Protein AF-A0A943N9M3-F1 (afdb_monomer_lite)

Radius of gyration: 23.85 Å; chains: 1; bounding box: 63×31×66 Å

Foldseek 3Di:
DQDWDWDADPVGDIDTDPDRGDDPPPDDAQDKDKDKDKDKDWDQDPVRDIDMDMDMDMDIDGDHFAFQWKKKFFAAPVRDTPDIDIGGAPRQDQEEEGDQRGAKIWMWTQGPVGIDIDIAGPVHFWDWGWHDDPPPPDIDIGTYGYDYHDPPPPDD

Secondary structure (DSSP, 8-state):
-B---EEE-TT--EEE-TT-B---TTPPTT-EEEEEEEEEEEEE-TTS-EEEEEEEEEEEEE--PPP-EEEEEEE-TTS-EEEEEEE-TT-S-SEEE--TT--EEEEEEEETTEEEEEEEBTTB-EEEEEEE-SSTT-EEEEEEEEEPPP---S--

pLDDT: mean 83.09, std 15.91, range [36.0, 98.5]

Sequence (156 aa):
IYTNPVYQTADGEVYLTSGHGISTSGVGAGALVSQKLTDSTTFTDSEGNAATSSASVNVHYVVAELPLGYTLIEMDANSREITRHEYAPGELPPEYAANDSTAYIIVEAHTASGSTYALYSAENTDIVTYAELKEKGVLTEKHTYVTFASNEADNA

Structure (mmCIF, N/CA/C/O backbone):
data_AF-A0A943N9M3-F1
#
_entry.id   AF-A0A943N9M3-F1
#
loop_
_atom_site.group_PDB
_atom_site.id
_atom_site.type_symbol
_atom_site.label_atom_id
_atom_site.label_alt_id
_atom_site.label_comp_id
_atom_site.label_asym_id
_atom_site.label_entity_id
_atom_site.label_seq_id
_atom_site.pdbx_PDB_ins_code
_atom_site.Cartn_x
_atom_site.Cartn_y
_atom_site.Cartn_z
_atom_site.occupancy
_atom_site.B_iso_or_equiv
_atom_site.auth_seq_id
_atom_site.auth_comp_id
_atom_site.auth_asym_id
_atom_site.auth_atom_id
_atom_site.pdbx_PDB_model_num
ATOM 1 N N . ILE A 1 1 ? 2.950 3.602 -20.876 1.00 60.31 1 ILE A N 1
ATOM 2 C CA . ILE A 1 1 ? 4.190 4.063 -20.206 1.00 60.31 1 ILE A CA 1
ATOM 3 C C . ILE A 1 1 ? 5.360 3.801 -21.151 1.00 60.31 1 ILE A C 1
ATOM 5 O O . ILE A 1 1 ? 5.479 2.688 -21.639 1.00 60.31 1 ILE A O 1
ATOM 9 N N . TYR A 1 2 ? 6.197 4.790 -21.467 1.00 56.38 2 TYR A N 1
ATOM 10 C CA . TYR A 1 2 ? 7.388 4.556 -22.296 1.00 56.38 2 TYR A CA 1
ATOM 11 C C . TYR A 1 2 ? 8.630 4.458 -21.411 1.00 56.38 2 TYR A C 1
ATOM 13 O O . TYR A 1 2 ? 8.999 5.431 -20.763 1.00 56.38 2 TYR A O 1
ATOM 21 N N . THR A 1 3 ? 9.269 3.293 -21.400 1.00 59.25 3 THR A N 1
ATOM 22 C CA . THR A 1 3 ? 10.534 3.017 -20.713 1.00 59.25 3 THR A CA 1
ATOM 23 C C . THR A 1 3 ? 11.668 3.023 -21.726 1.00 59.25 3 THR A C 1
ATOM 25 O O . THR A 1 3 ? 12.174 1.984 -22.140 1.00 59.25 3 THR A O 1
ATOM 28 N N . ASN A 1 4 ? 12.051 4.214 -22.182 1.00 61.50 4 ASN A N 1
ATOM 29 C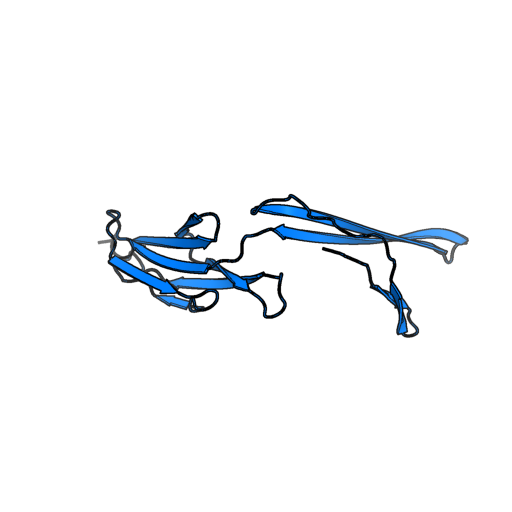 CA . ASN A 1 4 ? 13.196 4.339 -23.078 1.00 61.50 4 ASN A CA 1
ATOM 30 C C . ASN A 1 4 ? 14.482 4.295 -22.241 1.00 61.50 4 ASN A C 1
ATOM 32 O O . ASN A 1 4 ? 14.676 5.198 -21.422 1.00 61.50 4 ASN A O 1
ATOM 36 N N . PRO A 1 5 ? 15.354 3.286 -22.410 1.00 61.91 5 PRO A N 1
ATOM 37 C CA . PRO A 1 5 ? 16.639 3.286 -21.735 1.00 61.91 5 PRO A CA 1
ATOM 38 C C . PRO A 1 5 ? 17.480 4.472 -22.226 1.00 61.91 5 PRO A C 1
ATOM 40 O O . PRO A 1 5 ? 17.548 4.771 -23.423 1.00 61.91 5 PRO A O 1
ATOM 43 N N . VAL A 1 6 ? 18.082 5.165 -21.264 1.00 67.12 6 VAL A N 1
ATOM 44 C CA . VAL A 1 6 ? 19.001 6.281 -21.480 1.00 67.12 6 VAL A CA 1
ATOM 45 C C . VAL A 1 6 ? 20.393 5.753 -21.178 1.00 67.12 6 VAL A C 1
ATOM 47 O O . VAL A 1 6 ? 20.647 5.292 -20.066 1.00 67.12 6 VAL A O 1
ATOM 50 N N . TYR A 1 7 ? 21.286 5.821 -22.157 1.00 69.81 7 TYR A N 1
ATOM 51 C CA . TYR A 1 7 ? 22.676 5.413 -21.992 1.00 69.81 7 TYR A CA 1
ATOM 52 C C . TYR A 1 7 ? 23.564 6.646 -21.980 1.00 69.81 7 TYR A C 1
ATOM 54 O O . TYR A 1 7 ? 23.364 7.552 -22.788 1.00 69.81 7 TYR A O 1
ATOM 62 N N . GLN A 1 8 ? 24.548 6.662 -21.084 1.00 73.00 8 GLN A N 1
ATOM 63 C CA . GLN A 1 8 ? 25.576 7.692 -21.038 1.00 73.00 8 GLN A CA 1
ATOM 64 C C . GLN A 1 8 ? 26.937 7.057 -21.320 1.00 73.00 8 GLN A C 1
ATOM 66 O O . GLN A 1 8 ? 27.295 6.053 -20.702 1.00 73.00 8 GLN A O 1
ATOM 71 N N . THR A 1 9 ? 27.688 7.614 -22.267 1.00 71.25 9 THR A N 1
ATOM 72 C CA . THR A 1 9 ? 29.068 7.185 -22.526 1.00 71.25 9 THR A CA 1
ATOM 73 C C . THR A 1 9 ? 30.001 7.665 -21.415 1.00 71.25 9 THR A C 1
ATOM 75 O O . THR A 1 9 ? 29.659 8.558 -20.639 1.00 71.25 9 THR A O 1
ATOM 78 N N . ALA A 1 10 ? 31.217 7.111 -21.354 1.00 74.06 10 ALA A N 1
ATOM 79 C CA . ALA A 1 10 ? 32.254 7.588 -20.431 1.00 74.06 10 ALA A CA 1
ATOM 80 C C . ALA A 1 10 ? 32.591 9.080 -20.635 1.00 74.06 10 ALA A C 1
ATOM 82 O O . ALA A 1 10 ? 32.987 9.758 -19.690 1.00 74.06 10 ALA A O 1
ATOM 83 N N . ASP A 1 11 ? 32.365 9.588 -21.849 1.00 78.75 11 ASP A N 1
ATOM 84 C CA . ASP A 1 11 ? 32.619 10.975 -22.246 1.00 78.75 11 ASP A CA 1
ATOM 85 C C . ASP A 1 11 ? 31.432 11.903 -21.920 1.00 78.75 11 ASP A C 1
ATOM 87 O O . ASP A 1 11 ? 31.491 13.108 -22.150 1.00 78.75 11 ASP A O 1
ATOM 91 N N . GLY A 1 12 ? 30.347 11.346 -21.369 1.00 73.38 12 GLY A N 1
ATOM 92 C CA . GLY A 1 12 ? 29.162 12.075 -20.925 1.00 73.38 12 GLY A CA 1
ATOM 93 C C . GLY A 1 12 ? 28.058 12.223 -21.973 1.00 73.38 12 GLY A C 1
ATOM 94 O O . GLY A 1 12 ? 26.998 12.752 -21.637 1.00 73.38 12 GLY A O 1
ATOM 95 N N . GLU A 1 13 ? 28.264 11.732 -23.198 1.00 78.25 13 GLU A N 1
ATOM 96 C CA . GLU A 1 13 ? 27.271 11.776 -24.275 1.00 78.25 13 GLU A CA 1
ATOM 97 C C . GLU A 1 13 ? 26.073 10.883 -23.941 1.00 78.25 13 GLU A C 1
ATOM 99 O O . GLU A 1 13 ? 26.238 9.721 -23.562 1.00 78.25 13 GLU A O 1
ATOM 104 N N . VAL A 1 14 ? 24.863 11.418 -24.104 1.00 74.12 14 VAL A N 1
ATOM 105 C CA . VAL A 1 14 ? 23.617 10.726 -23.763 1.00 74.12 14 VAL A CA 1
ATOM 106 C C . VAL A 1 14 ? 22.886 10.300 -25.031 1.00 74.12 14 VAL A C 1
ATOM 108 O O . VAL A 1 14 ? 22.567 11.134 -25.876 1.00 74.12 14 VAL A O 1
ATOM 111 N N . TYR A 1 15 ? 22.552 9.014 -25.135 1.00 67.44 15 TYR A N 1
ATOM 112 C CA . TYR A 1 15 ? 21.797 8.457 -26.257 1.00 67.44 15 TYR A CA 1
ATOM 113 C C . TYR A 1 15 ? 20.531 7.746 -25.776 1.00 67.44 15 TYR A C 1
ATOM 115 O O . TYR A 1 15 ? 20.520 7.058 -24.753 1.00 67.44 15 TYR A O 1
ATOM 123 N N . LEU A 1 16 ? 19.455 7.910 -26.548 1.00 63.59 16 LEU A N 1
ATOM 124 C CA . LEU A 1 16 ? 18.157 7.281 -26.321 1.00 63.59 16 LEU A CA 1
ATOM 125 C C . LEU A 1 16 ? 17.958 6.141 -27.312 1.00 63.59 16 LEU A C 1
ATOM 127 O O . LEU A 1 16 ? 17.924 6.368 -28.523 1.00 63.59 16 LEU A O 1
ATOM 131 N N . THR A 1 17 ? 17.724 4.931 -26.817 1.00 61.53 17 THR A N 1
ATOM 132 C CA . THR A 1 17 ? 17.242 3.840 -27.671 1.00 61.53 17 THR A CA 1
ATOM 133 C C . THR A 1 17 ? 15.718 3.879 -27.684 1.00 61.53 17 THR A C 1
ATOM 135 O O . THR A 1 17 ? 15.046 3.424 -26.758 1.00 61.53 17 THR A O 1
ATOM 138 N N . SER A 1 18 ? 15.158 4.471 -28.739 1.00 54.56 18 SER A N 1
ATOM 139 C CA . SER A 1 18 ? 13.708 4.528 -28.949 1.00 54.56 18 SER A CA 1
ATOM 140 C C . SER A 1 18 ? 13.177 3.148 -29.345 1.00 54.56 18 SER A C 1
ATOM 142 O O . SER A 1 18 ? 13.740 2.515 -30.234 1.00 54.56 18 SER A O 1
ATOM 144 N N . GLY A 1 19 ? 12.090 2.684 -28.720 1.00 53.16 19 GLY A N 1
ATOM 145 C CA . GLY A 1 19 ? 11.392 1.457 -29.148 1.00 53.16 19 GLY A CA 1
ATOM 146 C C . GLY A 1 19 ? 10.935 0.518 -28.031 1.00 53.16 19 GLY A C 1
ATOM 147 O O . GLY A 1 19 ? 10.116 -0.359 -28.284 1.00 53.16 19 GLY A O 1
ATOM 148 N N . HIS A 1 20 ? 11.377 0.721 -26.789 1.00 56.28 20 HIS A N 1
ATOM 149 C CA . HIS A 1 20 ? 11.023 -0.140 -25.651 1.00 56.28 20 HIS A CA 1
ATOM 150 C C . HIS A 1 20 ? 9.799 0.381 -24.877 1.00 56.28 20 HIS A C 1
ATOM 152 O O . HIS A 1 20 ? 9.777 0.407 -23.652 1.00 56.28 20 HIS A O 1
ATOM 158 N N . GLY A 1 21 ? 8.764 0.829 -25.591 1.00 51.88 21 GLY A N 1
ATOM 159 C CA . GLY A 1 21 ? 7.531 1.332 -24.983 1.00 51.88 21 GLY A CA 1
ATOM 160 C C . GLY A 1 21 ? 6.617 0.224 -24.463 1.00 51.88 21 GLY A C 1
ATOM 161 O O . GLY A 1 21 ? 6.452 -0.807 -25.109 1.00 51.88 21 GLY A O 1
ATOM 162 N N . ILE A 1 22 ? 5.962 0.463 -23.329 1.00 55.41 22 ILE A N 1
ATOM 163 C CA . ILE A 1 22 ? 4.886 -0.381 -22.808 1.00 55.41 22 ILE A CA 1
ATOM 164 C C . ILE A 1 22 ? 3.556 0.331 -23.084 1.00 55.41 22 ILE A C 1
ATOM 166 O O . ILE A 1 22 ? 3.203 1.321 -22.431 1.00 55.41 22 ILE A O 1
ATOM 170 N N . SER A 1 23 ? 2.782 -0.166 -24.048 1.00 55.66 23 SER A N 1
ATOM 171 C CA . SER A 1 23 ? 1.386 0.259 -24.176 1.00 55.66 23 SER A CA 1
ATOM 172 C C . SER A 1 23 ? 0.553 -0.459 -23.120 1.00 55.66 23 SER A C 1
ATOM 174 O O . SER A 1 23 ? 0.462 -1.682 -23.118 1.00 55.66 23 SER A O 1
ATOM 176 N N . THR A 1 24 ? -0.051 0.307 -22.219 1.00 56.53 24 THR A N 1
ATOM 177 C CA . THR A 1 24 ? -0.947 -0.188 -21.164 1.00 56.53 24 THR A CA 1
ATOM 178 C C . THR A 1 24 ? -2.413 0.107 -21.498 1.00 56.53 24 THR A C 1
ATOM 180 O O . THR A 1 24 ? -3.258 0.201 -20.613 1.00 56.53 24 THR A O 1
ATOM 183 N N . SER A 1 25 ? -2.750 0.296 -22.778 1.00 51.03 25 SER A N 1
ATOM 184 C CA . SER A 1 25 ? -4.136 0.510 -23.201 1.00 51.03 25 SER A CA 1
ATOM 185 C C . SER A 1 25 ? -4.987 -0.728 -22.882 1.00 51.03 25 SER A C 1
ATOM 187 O O . SER A 1 25 ? -4.794 -1.772 -23.502 1.00 51.03 25 SER A O 1
ATOM 189 N N . GLY A 1 26 ? -5.921 -0.609 -21.933 1.00 50.62 26 GLY A N 1
ATOM 190 C CA . GLY A 1 26 ? -6.877 -1.669 -21.585 1.00 50.62 26 GLY A CA 1
ATOM 191 C C . GLY A 1 26 ? -6.489 -2.581 -20.413 1.00 50.62 26 GLY A C 1
ATOM 192 O O . GLY A 1 26 ? -7.230 -3.521 -20.138 1.00 50.62 26 GLY A O 1
ATOM 193 N N . VAL A 1 27 ? -5.379 -2.330 -19.708 1.00 57.25 27 VAL A N 1
ATOM 194 C CA . VAL A 1 27 ? -5.099 -3.008 -18.426 1.00 57.25 27 VAL A CA 1
ATOM 195 C C . VAL A 1 27 ? -5.834 -2.303 -17.286 1.00 57.25 27 VAL A C 1
ATOM 197 O O . VAL A 1 27 ? -5.711 -1.091 -17.123 1.00 57.25 27 VAL A O 1
ATOM 200 N N . GLY A 1 28 ? -6.623 -3.065 -16.528 1.00 60.00 28 GLY A N 1
ATOM 201 C CA . GLY A 1 28 ? -7.366 -2.573 -15.365 1.00 60.00 28 GLY A CA 1
ATOM 202 C C . GLY A 1 28 ? -6.493 -2.404 -14.119 1.00 60.00 28 GLY A C 1
ATOM 203 O O . GLY A 1 28 ? -5.326 -2.802 -14.099 1.00 60.00 28 GLY A O 1
ATOM 204 N N . ALA A 1 29 ? -7.080 -1.832 -13.066 1.00 66.38 29 ALA A N 1
ATOM 205 C CA . ALA A 1 29 ? -6.446 -1.746 -11.754 1.00 66.38 29 ALA A CA 1
ATOM 206 C C . ALA A 1 29 ? -6.032 -3.139 -11.232 1.00 66.38 29 ALA A C 1
ATOM 208 O O . ALA A 1 29 ? -6.709 -4.137 -11.476 1.00 66.38 29 ALA A O 1
ATOM 209 N N . GLY A 1 30 ? -4.895 -3.206 -10.541 1.00 66.69 30 GLY A N 1
ATOM 210 C CA . GLY A 1 30 ? -4.255 -4.433 -10.064 1.00 66.69 30 GLY A CA 1
ATOM 211 C C . GLY A 1 30 ? -3.359 -5.136 -11.091 1.00 66.69 30 GLY A C 1
ATOM 212 O O . GLY A 1 30 ? -2.694 -6.112 -10.746 1.00 66.69 30 GLY A O 1
ATOM 213 N N . ALA A 1 31 ? -3.295 -4.671 -12.343 1.00 71.00 31 ALA A N 1
ATOM 214 C CA . ALA A 1 31 ? -2.431 -5.283 -13.348 1.00 71.00 31 ALA A CA 1
ATOM 215 C C . ALA A 1 31 ? -0.944 -5.023 -13.049 1.00 71.00 31 ALA A C 1
ATOM 217 O O . ALA A 1 31 ? -0.498 -3.874 -13.023 1.00 71.00 31 ALA A O 1
ATOM 218 N N . LEU A 1 32 ? -0.170 -6.103 -12.892 1.00 75.50 32 LEU A N 1
ATOM 219 C CA . LEU A 1 32 ? 1.291 -6.065 -12.858 1.00 75.50 32 LEU A CA 1
ATOM 220 C C . LEU A 1 32 ? 1.835 -6.107 -14.287 1.00 75.50 32 LEU A C 1
ATOM 222 O O . LEU A 1 32 ? 1.649 -7.083 -15.013 1.00 75.50 32 LEU A O 1
ATOM 226 N N . VAL A 1 33 ? 2.560 -5.068 -14.677 1.00 74.38 33 VAL A N 1
ATOM 227 C CA . VAL A 1 33 ? 3.225 -4.975 -15.973 1.00 74.38 33 VAL A CA 1
ATOM 228 C C . VAL A 1 33 ? 4.726 -4.968 -15.744 1.00 74.38 33 VAL A C 1
ATOM 230 O O . VAL A 1 33 ? 5.246 -4.119 -15.030 1.00 74.38 33 VAL A O 1
ATOM 233 N N . SER A 1 34 ? 5.426 -5.934 -16.332 1.00 74.44 34 SER A N 1
ATOM 234 C CA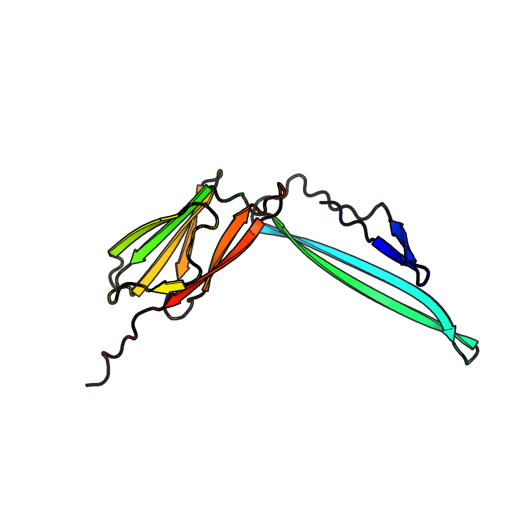 . SER A 1 34 ? 6.868 -6.104 -16.139 1.00 74.44 34 SER A CA 1
ATOM 235 C C . SER A 1 34 ? 7.604 -5.980 -17.465 1.00 74.44 34 SER A C 1
ATOM 237 O O . SER A 1 34 ? 7.143 -6.507 -18.477 1.00 74.44 34 SER A O 1
ATOM 239 N N . GLN A 1 35 ? 8.763 -5.331 -17.461 1.00 73.50 35 GLN A N 1
ATOM 240 C CA . GLN A 1 35 ? 9.656 -5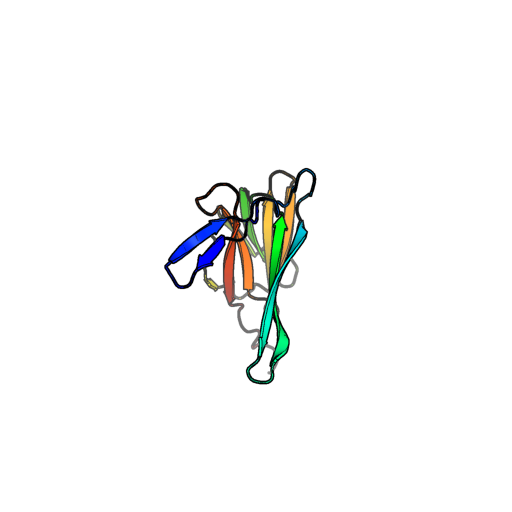.273 -18.610 1.00 73.50 35 GLN A CA 1
ATOM 241 C C . GLN A 1 35 ? 11.079 -5.607 -18.182 1.00 73.50 35 GLN A C 1
ATOM 243 O O . GLN A 1 35 ? 11.611 -5.022 -17.243 1.00 73.50 35 GLN A O 1
ATOM 248 N N . LYS A 1 36 ? 11.703 -6.529 -18.914 1.00 78.81 36 LYS A N 1
ATOM 249 C CA . LYS A 1 36 ? 13.123 -6.839 -18.792 1.00 78.81 36 LYS A CA 1
ATOM 250 C C . LYS A 1 36 ? 13.882 -6.144 -19.914 1.00 78.81 36 LYS A C 1
ATOM 252 O O . LYS A 1 36 ? 13.628 -6.408 -21.085 1.00 78.81 36 LYS A O 1
ATOM 257 N N . LEU A 1 37 ? 14.819 -5.284 -19.551 1.00 77.38 37 LEU A N 1
ATOM 258 C CA . LEU A 1 37 ? 15.823 -4.715 -20.438 1.00 77.38 37 LEU A CA 1
ATOM 259 C C . LEU A 1 37 ? 17.095 -5.546 -20.274 1.00 77.38 37 LEU A C 1
ATOM 261 O O . LEU A 1 37 ? 17.511 -5.849 -19.153 1.00 77.38 37 LEU A O 1
ATOM 265 N N . THR A 1 38 ? 17.701 -5.964 -21.376 1.00 77.19 38 THR A N 1
ATOM 266 C CA . THR A 1 38 ? 18.978 -6.682 -21.375 1.00 77.19 38 THR A CA 1
ATOM 267 C C . THR A 1 38 ? 19.859 -6.058 -22.433 1.00 77.19 38 THR A C 1
ATOM 269 O O . THR A 1 38 ? 19.411 -5.866 -23.559 1.00 77.19 38 THR A O 1
ATOM 272 N N . ASP A 1 39 ? 21.094 -5.758 -22.060 1.00 77.19 39 ASP A N 1
ATOM 273 C CA . ASP A 1 39 ? 22.107 -5.255 -22.972 1.00 77.19 39 ASP A CA 1
ATOM 274 C C . ASP A 1 39 ? 23.393 -6.060 -22.799 1.00 77.19 39 ASP A C 1
ATOM 276 O O . ASP A 1 39 ? 23.684 -6.566 -21.710 1.00 77.19 39 ASP A O 1
ATOM 280 N N . SER A 1 40 ? 24.145 -6.228 -23.881 1.00 81.56 40 SER A N 1
ATOM 281 C CA . SER A 1 40 ? 25.364 -7.026 -23.869 1.00 81.56 40 SER A CA 1
ATOM 282 C C . SER A 1 40 ? 26.394 -6.513 -24.858 1.00 81.56 40 SER A C 1
ATOM 284 O O . SER A 1 40 ? 26.086 -6.302 -26.030 1.00 81.56 40 SER A O 1
ATOM 286 N N . THR A 1 41 ? 27.641 -6.434 -24.407 1.00 80.25 41 THR A N 1
ATOM 287 C CA . THR A 1 41 ? 28.788 -6.013 -25.207 1.00 80.25 41 THR A CA 1
ATOM 288 C C . THR A 1 41 ? 29.770 -7.166 -25.323 1.00 80.25 41 THR A C 1
ATOM 290 O O . THR A 1 41 ? 30.195 -7.734 -24.316 1.00 80.25 41 THR A O 1
ATOM 293 N N . THR A 1 42 ? 30.159 -7.497 -26.553 1.00 86.06 42 THR A N 1
ATOM 294 C CA . THR A 1 42 ? 31.221 -8.474 -26.821 1.00 86.06 42 THR A CA 1
ATOM 295 C C . THR A 1 42 ? 32.526 -7.740 -27.102 1.00 86.06 42 THR A C 1
ATOM 297 O O . THR A 1 42 ? 32.554 -6.808 -27.902 1.00 86.06 42 THR A O 1
ATOM 300 N N . PHE A 1 43 ? 33.598 -8.153 -26.439 1.00 84.25 43 PHE A N 1
ATOM 301 C CA . PHE A 1 43 ? 34.941 -7.602 -26.568 1.00 84.25 43 PHE A CA 1
ATOM 302 C C . PHE A 1 43 ? 35.958 -8.735 -26.709 1.00 84.25 43 PHE A C 1
ATOM 304 O O . PHE A 1 43 ? 35.659 -9.896 -26.444 1.00 84.25 43 PHE A O 1
ATOM 311 N N . THR A 1 44 ? 37.161 -8.410 -27.167 1.00 90.88 44 THR A N 1
ATOM 312 C CA . THR A 1 44 ? 38.283 -9.355 -27.167 1.00 90.88 44 THR A CA 1
ATOM 313 C C . THR A 1 44 ? 39.058 -9.178 -25.871 1.00 90.88 44 THR A C 1
ATOM 315 O O . THR A 1 44 ? 39.419 -8.052 -25.529 1.00 90.88 44 THR A O 1
ATOM 318 N N . ASP A 1 4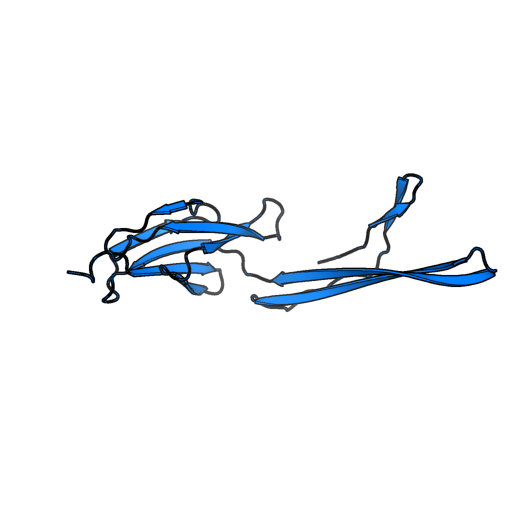5 ? 39.261 -10.260 -25.127 1.00 87.06 45 ASP A N 1
ATOM 319 C CA . ASP A 1 45 ? 40.024 -10.230 -23.885 1.00 87.06 45 ASP A CA 1
ATOM 320 C C . ASP A 1 45 ? 41.541 -10.139 -24.138 1.00 87.06 45 ASP A C 1
ATOM 322 O O . ASP A 1 45 ? 42.022 -10.128 -25.275 1.00 87.06 45 ASP A O 1
ATOM 326 N N . SER A 1 46 ? 42.318 -10.059 -23.058 1.00 86.25 46 SER A N 1
ATOM 327 C CA . SER A 1 46 ? 43.783 -9.984 -23.118 1.00 86.25 46 SER A CA 1
ATOM 328 C C . SER A 1 46 ? 44.453 -11.225 -23.716 1.00 86.25 46 SER A C 1
ATOM 330 O O . SER A 1 46 ? 45.631 -11.166 -24.062 1.00 86.25 46 SER A O 1
ATOM 332 N N . GLU A 1 47 ? 43.732 -12.340 -23.821 1.00 90.06 47 GLU A N 1
ATOM 333 C CA . GLU A 1 47 ? 44.207 -13.622 -24.347 1.00 90.06 47 GLU A CA 1
ATOM 334 C C . GLU A 1 47 ? 43.804 -13.823 -25.819 1.00 90.06 47 GLU A C 1
ATOM 336 O O . GLU A 1 47 ? 44.202 -14.806 -26.445 1.00 90.06 47 GLU A O 1
ATOM 341 N N . GLY A 1 48 ? 43.068 -12.869 -26.403 1.00 89.44 48 GLY A N 1
ATOM 342 C CA . GLY A 1 48 ? 42.607 -12.913 -27.788 1.00 89.44 48 GLY A CA 1
ATOM 343 C C . GLY A 1 48 ? 41.279 -13.649 -27.980 1.00 89.44 48 GLY A C 1
ATOM 344 O O . GLY A 1 48 ? 40.872 -13.860 -29.124 1.00 89.44 48 GLY A O 1
ATOM 345 N N . ASN A 1 49 ? 40.588 -14.027 -26.902 1.00 92.44 49 ASN A N 1
ATOM 346 C CA . ASN A 1 49 ? 39.296 -14.701 -26.977 1.00 92.44 49 ASN A CA 1
ATOM 347 C C . ASN A 1 49 ? 38.149 -13.687 -26.984 1.00 92.44 49 ASN A C 1
ATOM 349 O O . ASN A 1 49 ? 38.235 -12.602 -26.408 1.00 92.44 49 ASN A O 1
ATOM 353 N N . ALA A 1 50 ? 37.037 -14.047 -27.624 1.00 89.19 50 ALA A N 1
ATOM 354 C CA . ALA A 1 50 ? 35.810 -13.269 -27.518 1.00 89.19 50 ALA A CA 1
ATOM 355 C C . ALA A 1 50 ? 35.169 -13.490 -26.138 1.00 89.19 50 ALA A C 1
ATOM 357 O O . ALA A 1 50 ? 34.841 -14.620 -25.776 1.00 89.19 50 ALA A O 1
ATOM 358 N N . ALA A 1 51 ? 34.950 -12.406 -25.403 1.00 86.81 51 ALA A N 1
ATOM 359 C CA . ALA A 1 51 ? 34.258 -12.377 -24.124 1.00 86.81 51 ALA A CA 1
ATOM 360 C C . ALA A 1 51 ? 33.028 -11.464 -24.217 1.00 86.81 51 ALA A C 1
ATOM 362 O O . ALA A 1 51 ? 33.057 -10.426 -24.877 1.00 86.81 51 ALA A O 1
ATOM 363 N N . THR A 1 52 ? 31.938 -11.830 -23.544 1.00 88.19 52 THR A N 1
ATOM 364 C CA . THR A 1 52 ? 30.697 -11.043 -23.524 1.00 88.19 52 THR A CA 1
ATOM 365 C C . THR A 1 52 ? 30.387 -10.605 -22.100 1.00 88.19 52 THR A C 1
ATOM 367 O O . THR A 1 52 ? 30.309 -11.431 -21.195 1.00 88.19 52 THR A O 1
ATOM 370 N N . SER A 1 53 ? 30.175 -9.305 -21.910 1.00 85.44 53 SER A N 1
ATOM 371 C CA . SER A 1 53 ? 29.598 -8.741 -20.690 1.00 85.44 53 SER A CA 1
ATOM 372 C C . SER A 1 53 ? 28.131 -8.416 -20.942 1.00 85.44 53 SER A C 1
ATOM 374 O O . SER A 1 53 ? 27.800 -7.866 -21.990 1.00 85.44 53 SER A O 1
ATOM 376 N N . SER A 1 54 ? 27.249 -8.743 -20.001 1.00 82.00 54 SER A N 1
ATOM 377 C CA . SER A 1 54 ? 25.817 -8.454 -20.108 1.00 82.00 54 SER A CA 1
ATOM 378 C C . SER A 1 54 ? 25.273 -7.852 -18.822 1.00 82.00 54 SER A C 1
ATOM 380 O O . SER A 1 54 ? 25.611 -8.318 -17.735 1.00 82.00 54 SER A O 1
ATOM 382 N N . ALA A 1 55 ? 24.367 -6.889 -18.954 1.00 81.12 55 ALA A N 1
ATOM 383 C CA . ALA A 1 55 ? 23.593 -6.317 -17.862 1.00 81.12 55 ALA A CA 1
ATOM 384 C C . ALA A 1 55 ? 22.099 -6.490 -18.148 1.00 81.12 55 ALA A C 1
ATOM 386 O O . ALA A 1 55 ? 21.656 -6.453 -19.296 1.00 81.12 55 ALA A O 1
ATOM 387 N N . SER A 1 56 ? 21.297 -6.673 -17.100 1.00 81.62 56 SER A N 1
ATOM 388 C CA . SER A 1 56 ? 19.847 -6.713 -17.244 1.00 81.62 56 SER A CA 1
ATOM 389 C C . SER A 1 56 ? 19.148 -5.998 -16.101 1.00 81.62 56 SER A C 1
ATOM 391 O O . SER A 1 56 ? 19.536 -6.134 -14.944 1.00 81.62 56 SER A O 1
ATOM 393 N N . VAL A 1 57 ? 18.094 -5.264 -16.444 1.00 80.44 57 VAL A N 1
ATOM 394 C CA . VAL A 1 57 ? 17.225 -4.535 -15.524 1.00 80.44 57 VAL A CA 1
ATOM 395 C C . VAL A 1 57 ? 15.805 -5.053 -15.703 1.00 80.44 57 VAL A C 1
ATOM 397 O O . VAL A 1 57 ? 15.334 -5.174 -16.831 1.00 80.44 57 VAL A O 1
ATOM 400 N N . ASN A 1 58 ? 15.116 -5.356 -14.605 1.00 81.38 58 ASN A N 1
ATOM 401 C CA . ASN A 1 58 ? 13.683 -5.638 -14.618 1.00 81.38 58 ASN A CA 1
ATOM 402 C C . ASN A 1 58 ? 12.950 -4.461 -13.983 1.00 81.38 58 ASN A C 1
ATOM 404 O O . ASN A 1 58 ? 13.329 -4.006 -12.907 1.00 81.38 58 ASN A O 1
ATOM 408 N N . VAL A 1 59 ? 11.911 -3.978 -14.653 1.00 77.69 59 VAL A N 1
ATOM 409 C CA . VAL A 1 59 ? 11.063 -2.884 -14.188 1.00 77.69 59 VAL A CA 1
ATOM 410 C C . VAL A 1 59 ? 9.643 -3.407 -14.042 1.00 77.69 59 VAL A C 1
ATOM 412 O O . VAL A 1 59 ? 9.126 -4.043 -14.960 1.00 77.69 59 VAL A O 1
ATOM 415 N N . HIS A 1 60 ? 9.023 -3.138 -12.896 1.00 79.06 60 HIS A N 1
ATOM 416 C CA . HIS A 1 60 ? 7.668 -3.565 -12.563 1.00 79.06 60 HIS A CA 1
ATOM 417 C C . HIS A 1 60 ? 6.781 -2.340 -12.325 1.00 79.06 60 HIS A C 1
ATOM 419 O O . HIS A 1 60 ? 7.166 -1.423 -11.605 1.00 79.06 60 HIS A O 1
ATOM 425 N N . TYR A 1 61 ? 5.589 -2.346 -12.914 1.00 77.38 61 TYR A N 1
ATOM 426 C CA . TYR A 1 61 ? 4.553 -1.335 -12.740 1.00 77.38 61 TYR A CA 1
ATOM 427 C C . TYR A 1 61 ? 3.280 -2.005 -12.251 1.00 77.38 61 TYR A C 1
ATOM 429 O O . TYR A 1 61 ? 2.867 -3.015 -12.817 1.00 77.38 61 TYR A O 1
ATOM 437 N N . VAL A 1 62 ? 2.627 -1.416 -11.256 1.00 80.69 62 VAL A N 1
ATOM 438 C CA . VAL A 1 62 ? 1.270 -1.798 -10.864 1.00 80.69 62 VAL A CA 1
ATOM 439 C C . VAL A 1 62 ? 0.336 -0.685 -11.307 1.00 80.69 62 VAL A C 1
ATOM 441 O O . VAL A 1 62 ? 0.536 0.478 -10.960 1.00 80.69 62 VAL A O 1
ATOM 444 N N . VAL A 1 63 ? -0.663 -1.029 -12.115 1.00 80.06 63 VAL A N 1
ATOM 445 C CA . VAL A 1 63 ? -1.733 -0.093 -12.467 1.00 80.06 63 VAL A CA 1
ATOM 446 C C . VAL A 1 63 ? -2.708 -0.057 -11.300 1.00 80.06 63 VAL A C 1
ATOM 448 O O . VAL A 1 63 ? -3.217 -1.101 -10.908 1.00 80.06 63 VAL A O 1
ATOM 451 N N . ALA A 1 64 ? -2.996 1.117 -10.754 1.00 82.50 64 ALA A N 1
ATOM 452 C CA . ALA A 1 64 ? -4.020 1.292 -9.730 1.00 82.50 64 ALA A CA 1
ATOM 453 C C . ALA A 1 64 ? -4.924 2.471 -10.095 1.00 82.50 64 ALA A C 1
ATOM 455 O O . ALA A 1 64 ? -4.515 3.373 -10.831 1.00 82.50 64 ALA A O 1
ATOM 456 N N . GLU A 1 65 ? -6.162 2.450 -9.604 1.00 87.31 65 GLU A N 1
ATOM 457 C CA . GLU A 1 65 ? -7.030 3.620 -9.698 1.00 87.31 65 GLU A CA 1
ATOM 458 C C . GLU A 1 65 ? -6.556 4.717 -8.749 1.00 87.31 65 GLU A C 1
ATOM 460 O O . GLU A 1 65 ? -6.007 4.446 -7.682 1.00 87.31 65 GLU A O 1
ATOM 465 N N . LEU A 1 66 ? -6.779 5.967 -9.155 1.00 89.62 66 LEU A N 1
ATOM 466 C CA . LEU A 1 66 ? -6.502 7.121 -8.316 1.00 89.62 66 LEU A CA 1
ATOM 467 C C . LEU A 1 66 ? -7.452 7.095 -7.101 1.00 89.62 66 LEU A C 1
ATOM 469 O O . LEU A 1 66 ? -8.669 7.174 -7.300 1.00 89.62 66 LEU A O 1
ATOM 473 N N . PRO A 1 67 ? -6.932 7.007 -5.864 1.00 92.25 67 PRO A N 1
ATOM 474 C CA . PRO A 1 67 ? -7.764 7.085 -4.672 1.00 92.25 67 PRO A CA 1
ATOM 475 C C . PRO A 1 67 ? -8.378 8.478 -4.535 1.00 92.25 67 PRO A C 1
ATOM 477 O O . PRO A 1 67 ? -7.706 9.494 -4.705 1.00 92.25 67 PRO A O 1
ATOM 480 N N . LEU A 1 68 ? -9.664 8.511 -4.202 1.00 95.19 68 LEU A N 1
ATOM 481 C CA . LEU A 1 68 ? -10.437 9.718 -3.909 1.00 95.19 68 LEU A CA 1
ATOM 482 C C . LEU A 1 68 ? -10.391 10.074 -2.417 1.00 95.19 68 LEU A C 1
ATOM 484 O O . LEU A 1 68 ? -10.592 11.231 -2.058 1.00 95.19 68 LEU A O 1
ATOM 488 N N . GLY A 1 69 ? -10.100 9.095 -1.561 1.00 96.69 69 GLY A N 1
ATOM 489 C CA . GLY A 1 69 ? -9.968 9.260 -0.118 1.00 96.69 69 GLY A CA 1
ATOM 490 C C . GLY A 1 69 ? -9.891 7.916 0.597 1.00 96.69 69 GLY A C 1
ATOM 491 O O . GLY A 1 69 ? -10.050 6.860 -0.023 1.00 96.69 69 GLY A O 1
ATOM 492 N N . TYR A 1 70 ? -9.665 7.976 1.904 1.00 97.94 70 TYR A N 1
ATOM 493 C CA . TYR A 1 70 ? -9.608 6.811 2.778 1.00 97.94 70 TYR A CA 1
ATOM 494 C C . TYR A 1 70 ? -10.507 7.002 3.992 1.00 97.94 70 TYR A C 1
ATOM 496 O O . TYR A 1 70 ? -10.603 8.104 4.530 1.00 97.94 70 TYR A O 1
ATOM 504 N N . THR A 1 71 ? -11.121 5.920 4.455 1.00 98.44 71 THR A N 1
ATOM 505 C CA . THR A 1 71 ? -11.825 5.881 5.735 1.00 98.44 71 THR A CA 1
ATOM 506 C C . THR A 1 71 ? -11.171 4.840 6.629 1.00 98.44 71 THR A C 1
ATOM 508 O O . THR A 1 71 ? -11.134 3.660 6.292 1.00 98.44 71 THR A O 1
ATOM 511 N N . LEU A 1 72 ? -10.648 5.279 7.769 1.00 98.38 72 LEU A N 1
ATOM 512 C CA . LEU A 1 72 ? -10.067 4.423 8.793 1.00 98.38 72 LEU A CA 1
ATOM 513 C C . LEU A 1 72 ? -11.122 4.185 9.874 1.00 98.38 72 LEU A C 1
ATOM 515 O O . LEU A 1 72 ? -11.629 5.139 10.464 1.00 98.38 72 LEU A O 1
ATOM 519 N N . ILE A 1 73 ? -11.469 2.921 10.101 1.00 98.50 73 ILE A N 1
ATOM 520 C CA . ILE A 1 73 ? -12.521 2.497 11.025 1.00 98.50 73 ILE A CA 1
ATOM 521 C C . ILE A 1 73 ? -11.894 1.586 12.075 1.00 98.50 73 ILE A C 1
ATOM 523 O O . ILE A 1 73 ? -11.414 0.502 11.747 1.00 98.50 73 ILE A O 1
ATOM 527 N N . GLU A 1 74 ? -11.905 2.004 13.334 1.00 98.44 74 GLU A N 1
ATOM 528 C CA . GLU A 1 74 ? -11.455 1.169 14.445 1.00 98.44 74 GLU A CA 1
ATOM 529 C C . GLU A 1 74 ? -12.597 0.290 14.942 1.00 98.44 74 GLU A C 1
ATOM 531 O O . GLU A 1 74 ? -13.716 0.764 15.143 1.00 98.44 74 GLU A O 1
ATOM 536 N N . MET A 1 75 ? -12.312 -0.990 15.160 1.00 98.31 75 MET A N 1
ATOM 537 C CA . MET A 1 75 ? -13.296 -1.997 15.536 1.00 98.31 75 MET A CA 1
ATOM 538 C C . MET A 1 75 ? -12.879 -2.690 16.833 1.00 98.31 75 MET A C 1
ATOM 540 O O . MET A 1 75 ? -11.711 -3.041 17.020 1.00 98.31 75 MET A O 1
ATOM 544 N N . ASP A 1 76 ? -13.844 -2.925 17.719 1.00 97.44 76 ASP A N 1
ATOM 545 C CA . ASP A 1 76 ? -13.644 -3.739 18.917 1.00 97.44 76 ASP A CA 1
ATOM 546 C C . ASP A 1 76 ? -13.605 -5.247 18.585 1.00 97.44 76 ASP A C 1
ATOM 548 O O . ASP A 1 76 ? -13.885 -5.684 17.463 1.00 97.44 76 ASP A O 1
ATOM 552 N N . ALA A 1 77 ? -13.282 -6.075 19.583 1.00 95.81 77 ALA A N 1
ATOM 553 C CA . ALA A 1 77 ? -13.212 -7.533 19.430 1.00 95.81 77 ALA A CA 1
ATOM 554 C C . ALA A 1 77 ? -14.561 -8.196 19.073 1.00 95.81 77 ALA A C 1
ATOM 556 O O . ALA A 1 77 ? -14.585 -9.346 18.639 1.00 95.81 77 ALA A O 1
ATOM 557 N N . ASN A 1 78 ? -15.681 -7.486 19.241 1.00 97.19 78 ASN A N 1
ATOM 558 C CA . ASN A 1 78 ? -17.026 -7.931 18.875 1.00 97.19 78 ASN A CA 1
ATOM 559 C C . ASN A 1 78 ? -17.486 -7.347 17.529 1.00 97.19 78 ASN A C 1
ATOM 561 O O . ASN A 1 78 ? -18.682 -7.386 17.223 1.00 97.19 78 ASN A O 1
ATOM 565 N N . SER A 1 79 ? -16.560 -6.791 16.742 1.00 96.44 79 SER A N 1
ATOM 566 C CA . SER A 1 79 ? -16.832 -6.149 15.4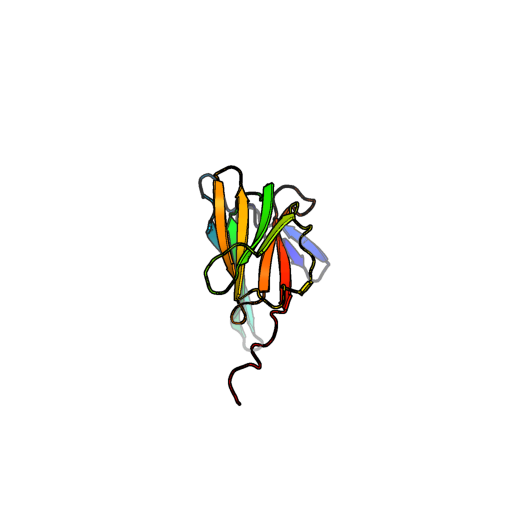57 1.00 96.44 79 SER A CA 1
ATOM 567 C C . SER A 1 79 ? -17.777 -4.949 15.546 1.00 96.44 79 SER A C 1
ATOM 569 O O . SER A 1 79 ? -18.555 -4.695 14.624 1.00 96.44 79 SER A O 1
ATOM 571 N N . ARG A 1 80 ? -17.718 -4.191 16.641 1.00 97.94 80 ARG A N 1
ATOM 572 C CA . ARG A 1 80 ? -18.420 -2.912 16.780 1.00 97.94 80 ARG A CA 1
ATOM 573 C C . ARG A 1 80 ? -17.467 -1.767 16.478 1.00 97.94 80 ARG A C 1
ATOM 575 O O . ARG A 1 80 ? -16.342 -1.752 16.965 1.00 97.94 80 ARG A O 1
ATOM 582 N N . GLU A 1 81 ? -17.946 -0.807 15.697 1.00 98.19 81 GLU A N 1
ATOM 583 C CA . GLU A 1 81 ? -17.212 0.421 15.396 1.00 98.19 81 GLU A CA 1
ATOM 584 C C . GLU A 1 81 ? -16.980 1.229 16.679 1.00 98.19 81 GLU A C 1
ATOM 586 O O . GLU A 1 81 ? -17.921 1.519 17.421 1.00 98.19 81 GLU A O 1
ATOM 591 N N . ILE A 1 82 ? -15.717 1.572 16.927 1.00 97.94 82 ILE A N 1
ATOM 592 C CA . ILE A 1 82 ? -15.278 2.450 18.014 1.00 97.94 82 ILE A CA 1
ATOM 593 C C . ILE A 1 82 ? -15.160 3.875 17.471 1.00 97.94 82 ILE A C 1
ATOM 595 O O . ILE A 1 82 ? -15.764 4.800 18.015 1.00 97.94 82 ILE A O 1
ATOM 599 N N . THR A 1 83 ? -14.402 4.051 16.385 1.00 97.69 83 THR A N 1
ATOM 600 C CA . THR A 1 83 ? -14.179 5.344 15.726 1.00 97.69 83 THR A CA 1
ATOM 601 C C . THR A 1 83 ? -14.139 5.196 14.208 1.00 97.69 83 THR A C 1
ATOM 603 O O . THR A 1 83 ? -13.878 4.119 13.668 1.00 97.69 83 THR A O 1
ATOM 606 N N . ARG A 1 84 ? -14.371 6.318 13.522 1.00 98.12 84 ARG A N 1
ATOM 607 C CA . ARG A 1 84 ? -14.275 6.455 12.072 1.00 98.12 84 ARG A CA 1
ATOM 608 C C . ARG A 1 84 ? -13.687 7.812 11.725 1.00 98.12 84 ARG A C 1
ATOM 610 O O . ARG A 1 84 ? -14.196 8.835 12.177 1.00 98.12 84 ARG A O 1
ATOM 617 N N . HIS A 1 85 ? -12.664 7.808 10.880 1.00 97.81 85 HIS A N 1
ATOM 618 C CA . HIS A 1 85 ? -12.006 9.014 10.393 1.00 97.81 85 HIS A CA 1
ATOM 619 C C . HIS A 1 85 ? -11.848 8.965 8.877 1.00 97.81 85 HIS A C 1
ATOM 621 O O . HIS A 1 85 ? -11.449 7.945 8.317 1.00 97.81 85 HIS A O 1
ATOM 627 N N . GLU A 1 86 ? -12.156 10.076 8.218 1.00 98.06 86 GLU A N 1
ATOM 628 C CA . GLU A 1 86 ? -11.947 10.258 6.785 1.00 98.06 86 GLU A CA 1
ATOM 629 C C . GLU A 1 86 ? -10.681 11.075 6.543 1.00 98.06 86 GLU A C 1
ATOM 631 O O . GLU A 1 86 ? -10.415 12.053 7.241 1.00 98.06 86 GLU A O 1
ATOM 636 N N . TYR A 1 87 ? -9.919 10.677 5.532 1.00 97.81 87 TYR A N 1
ATOM 637 C CA . TYR A 1 87 ? -8.672 11.316 5.140 1.00 97.81 87 TYR A CA 1
ATOM 638 C C . TYR A 1 87 ? -8.654 11.538 3.633 1.00 97.81 87 TYR A C 1
ATOM 640 O O . TYR A 1 87 ? -9.020 10.647 2.856 1.00 97.81 87 TYR A O 1
ATOM 648 N N . ALA A 1 88 ? -8.167 12.703 3.202 1.00 96.31 88 ALA A N 1
ATOM 649 C CA . ALA A 1 88 ? -7.848 12.893 1.797 1.00 96.31 88 ALA A CA 1
ATOM 650 C C . ALA A 1 88 ? -6.623 12.035 1.406 1.00 96.31 88 ALA A C 1
ATOM 652 O O . ALA A 1 88 ? -5.836 11.620 2.269 1.00 96.31 88 ALA A O 1
ATOM 653 N N . PRO A 1 89 ? -6.423 11.751 0.106 1.00 94.50 89 PRO A N 1
ATOM 654 C CA . PRO A 1 89 ? -5.264 10.993 -0.350 1.00 94.50 89 PRO A CA 1
ATOM 655 C C . PRO A 1 89 ? -3.944 11.616 0.122 1.00 94.50 89 PRO A C 1
ATOM 657 O O . PRO A 1 89 ? -3.634 12.765 -0.185 1.00 94.50 89 PRO A O 1
ATOM 660 N N . GLY A 1 90 ? -3.148 10.833 0.852 1.00 93.19 90 GLY A N 1
ATOM 661 C CA . GLY A 1 90 ? -1.847 11.260 1.374 1.00 93.19 90 GLY A CA 1
ATOM 662 C C . GLY A 1 90 ? -1.883 12.042 2.688 1.00 93.19 90 GLY A C 1
ATOM 663 O O . GLY A 1 90 ? -0.823 12.485 3.126 1.00 93.19 90 GLY A O 1
ATOM 664 N N . GLU A 1 91 ? -3.054 12.192 3.313 1.00 95.88 91 GLU A N 1
ATOM 665 C CA . GLU A 1 91 ? -3.208 12.865 4.611 1.00 95.88 91 GLU A CA 1
ATOM 666 C C . GLU A 1 91 ? -3.264 11.908 5.809 1.00 95.88 91 GLU A C 1
ATOM 668 O O . GLU A 1 91 ? -3.257 12.377 6.949 1.00 95.88 91 GLU A O 1
ATOM 673 N N . LEU A 1 92 ? -3.289 10.585 5.587 1.00 95.81 92 LEU A N 1
ATOM 674 C CA . LEU A 1 92 ? -3.113 9.628 6.682 1.00 95.81 92 LEU A CA 1
ATOM 675 C C . LEU A 1 92 ? -1.776 9.925 7.395 1.00 95.81 92 LEU A C 1
ATOM 677 O O . LEU A 1 92 ? -0.745 10.056 6.723 1.00 95.81 92 LEU A O 1
ATOM 681 N N . PRO A 1 93 ? -1.766 10.058 8.734 1.00 96.44 93 PRO A N 1
ATOM 682 C CA . PRO A 1 93 ? -0.547 10.372 9.468 1.00 96.44 93 PRO A CA 1
ATOM 683 C C . PRO A 1 93 ? 0.444 9.200 9.393 1.00 96.44 93 PRO A C 1
ATOM 685 O O . PRO A 1 93 ? 0.016 8.054 9.317 1.00 96.44 93 PRO A O 1
ATOM 688 N N . PRO A 1 94 ? 1.764 9.441 9.453 1.00 97.00 94 PRO A N 1
ATOM 689 C CA . PRO A 1 94 ? 2.764 8.368 9.382 1.00 97.00 94 PRO A CA 1
ATOM 690 C C . PRO A 1 94 ? 2.738 7.424 10.595 1.00 97.00 94 PRO A C 1
ATOM 692 O O . PRO A 1 94 ? 3.206 6.292 10.512 1.00 97.00 94 PRO A O 1
ATOM 695 N N . GLU A 1 95 ? 2.180 7.880 11.714 1.00 97.69 95 GLU A N 1
ATOM 696 C CA . GLU A 1 95 ? 1.991 7.106 12.938 1.00 97.69 95 GLU A CA 1
ATOM 697 C C . GLU A 1 95 ? 0.540 7.262 13.398 1.00 97.69 95 GLU A C 1
ATOM 699 O O . GLU A 1 95 ? -0.017 8.364 13.351 1.00 97.69 95 GLU A O 1
ATOM 704 N N . TYR A 1 96 ? -0.072 6.166 13.846 1.00 97.06 96 TYR A N 1
ATOM 705 C CA . TYR A 1 96 ? -1.443 6.151 14.351 1.00 97.06 96 TYR A CA 1
ATOM 706 C C . TYR A 1 96 ? -1.527 5.327 15.638 1.00 97.06 96 TYR A C 1
ATOM 708 O O . TYR A 1 96 ? -1.216 4.137 15.651 1.00 97.06 96 TYR A O 1
ATOM 716 N N . ALA A 1 97 ? -1.957 5.951 16.732 1.00 96.88 97 ALA A N 1
ATOM 717 C CA . ALA A 1 97 ? -2.236 5.249 17.980 1.00 96.88 97 ALA A CA 1
ATOM 718 C C . ALA A 1 97 ? -3.707 4.824 17.989 1.00 96.88 97 ALA A C 1
ATOM 720 O O . ALA A 1 97 ? -4.592 5.680 17.987 1.00 96.88 97 ALA A O 1
ATOM 721 N N . ALA A 1 98 ? -3.959 3.516 17.971 1.00 96.62 98 ALA A N 1
ATOM 722 C CA . ALA A 1 98 ? -5.312 2.989 18.081 1.00 96.62 98 ALA A CA 1
ATOM 723 C C . ALA A 1 98 ? -5.847 3.168 19.510 1.00 96.62 98 ALA A C 1
ATOM 725 O O . ALA A 1 98 ? -5.079 3.249 20.470 1.00 96.62 98 ALA A O 1
ATOM 726 N N . ASN A 1 99 ? -7.170 3.208 19.658 1.00 96.00 99 ASN A N 1
ATOM 727 C CA . ASN A 1 99 ? -7.803 3.193 20.972 1.00 96.00 99 ASN A CA 1
ATOM 728 C C . ASN A 1 99 ? -7.468 1.896 21.723 1.00 96.00 99 ASN A C 1
ATOM 730 O O . ASN A 1 99 ? -7.338 0.829 21.123 1.00 96.00 99 ASN A O 1
ATOM 734 N N . ASP A 1 100 ? -7.444 1.968 23.056 1.00 95.06 100 ASP A N 1
ATOM 735 C CA . ASP A 1 100 ? -7.114 0.824 23.921 1.00 95.06 100 ASP A CA 1
ATOM 736 C C . ASP A 1 100 ? -8.044 -0.384 23.725 1.00 95.06 100 ASP A C 1
ATOM 738 O O . ASP A 1 100 ? -7.675 -1.518 24.008 1.00 95.06 100 ASP A O 1
ATOM 742 N N . SER A 1 101 ? -9.273 -0.149 23.258 1.00 95.62 101 SER A N 1
ATOM 743 C CA . SER A 1 101 ? -10.269 -1.200 23.000 1.00 95.62 101 SER A CA 1
ATOM 744 C C . SER A 1 101 ? -10.265 -1.718 21.557 1.00 95.62 101 SER A C 1
ATOM 746 O O . SER A 1 101 ? -11.078 -2.582 21.221 1.00 95.62 101 SER A O 1
ATOM 748 N N . THR A 1 102 ? -9.396 -1.190 20.692 1.00 97.56 102 THR A N 1
ATOM 749 C CA . THR A 1 102 ? -9.355 -1.536 19.270 1.00 97.56 102 THR A CA 1
ATOM 750 C C . THR A 1 102 ? -8.685 -2.885 19.067 1.00 97.56 102 THR A C 1
ATOM 752 O O . THR A 1 102 ? -7.499 -3.058 19.330 1.00 97.56 102 THR A O 1
ATOM 755 N N . ALA A 1 103 ? -9.449 -3.844 18.547 1.00 96.81 103 ALA A N 1
ATOM 756 C CA . ALA A 1 103 ? -8.948 -5.167 18.193 1.00 96.81 103 ALA A CA 1
ATOM 757 C C . ALA A 1 103 ? -8.377 -5.197 16.769 1.00 96.81 103 ALA A C 1
ATOM 759 O O . ALA A 1 103 ? -7.402 -5.899 16.500 1.00 96.81 103 ALA A O 1
ATOM 760 N N . TYR A 1 104 ? -8.990 -4.452 15.848 1.00 97.50 104 TYR A N 1
ATOM 761 C CA . TYR A 1 104 ? -8.536 -4.336 14.466 1.00 97.50 104 TYR A CA 1
ATOM 762 C C . TYR A 1 104 ? -9.059 -3.050 13.821 1.00 97.50 104 TYR A C 1
ATOM 764 O O . TYR A 1 104 ? -9.991 -2.413 14.309 1.00 97.50 104 TYR A O 1
ATOM 772 N N . ILE A 1 105 ? -8.452 -2.675 12.702 1.00 98.44 105 ILE A N 1
ATOM 773 C CA . ILE A 1 105 ? -8.802 -1.504 11.904 1.00 98.44 105 ILE A CA 1
ATOM 774 C C . ILE A 1 105 ? -9.211 -1.968 10.510 1.00 98.44 105 ILE A C 1
ATOM 776 O O . ILE A 1 105 ? -8.550 -2.821 9.918 1.00 98.44 105 ILE A O 1
ATOM 780 N N . ILE A 1 106 ? -10.285 -1.394 9.976 1.00 98.38 106 ILE A N 1
ATOM 781 C CA . ILE A 1 106 ? -10.649 -1.501 8.564 1.00 98.38 106 ILE A CA 1
ATOM 782 C C . ILE A 1 106 ? -10.266 -0.190 7.885 1.00 98.38 106 ILE A C 1
ATOM 784 O O . ILE A 1 106 ? -10.723 0.877 8.288 1.00 98.38 106 ILE A O 1
ATOM 788 N N . VAL A 1 107 ? -9.453 -0.275 6.837 1.00 98.19 107 VAL A N 1
ATOM 789 C CA . VAL A 1 107 ? -9.184 0.845 5.936 1.00 98.19 107 VAL A CA 1
ATOM 790 C C . VAL A 1 107 ? -9.996 0.635 4.670 1.00 98.19 107 VAL A C 1
ATOM 792 O O . VAL A 1 107 ? -9.795 -0.332 3.934 1.00 98.19 107 VAL A O 1
ATOM 795 N N . GLU A 1 108 ? -10.929 1.544 4.430 1.00 97.94 108 GLU A N 1
ATOM 796 C CA . GLU A 1 108 ? -11.680 1.649 3.190 1.00 97.94 108 GLU A CA 1
ATOM 797 C C . GLU A 1 108 ? -10.977 2.645 2.265 1.00 97.94 108 GLU A C 1
ATOM 799 O O . GLU A 1 108 ? -10.748 3.791 2.644 1.00 97.94 108 GLU A O 1
ATOM 804 N N . ALA A 1 109 ? -10.634 2.218 1.054 1.00 95.50 109 ALA A N 1
ATOM 805 C CA . ALA A 1 109 ? -10.108 3.089 0.009 1.00 95.50 109 ALA A CA 1
ATOM 806 C C . ALA A 1 109 ? -11.202 3.357 -1.023 1.00 95.50 109 ALA A C 1
ATOM 808 O O . ALA A 1 109 ? -11.740 2.417 -1.609 1.00 95.50 109 ALA A O 1
ATOM 809 N N . HIS A 1 110 ? -11.507 4.632 -1.257 1.00 95.06 110 HIS A N 1
ATOM 810 C CA . HIS A 1 110 ? -12.539 5.064 -2.198 1.00 95.06 110 HIS A CA 1
ATOM 811 C C . HIS A 1 110 ? -11.919 5.356 -3.556 1.00 95.06 110 HIS A C 1
ATOM 813 O O . HIS A 1 110 ? -10.970 6.133 -3.656 1.00 95.06 110 HIS A O 1
ATOM 819 N N . THR A 1 111 ? -12.470 4.775 -4.614 1.00 93.56 111 THR A N 1
ATOM 820 C CA . THR A 1 111 ? -12.041 5.008 -5.999 1.00 93.56 111 THR A CA 1
ATOM 821 C C . THR A 1 111 ? -13.249 5.278 -6.894 1.00 93.56 111 THR A C 1
ATOM 823 O O . THR A 1 111 ? -14.397 5.171 -6.459 1.00 93.56 111 THR A O 1
ATOM 826 N N . ALA A 1 112 ? -13.017 5.644 -8.156 1.00 90.25 112 ALA A N 1
ATOM 827 C CA . ALA A 1 112 ? -14.105 5.911 -9.095 1.00 90.25 112 ALA A CA 1
ATOM 828 C C . ALA A 1 112 ? -14.939 4.655 -9.409 1.00 90.25 112 ALA A C 1
ATOM 830 O O . ALA A 1 112 ? -16.127 4.771 -9.711 1.00 90.25 112 ALA A O 1
ATOM 831 N N . SER A 1 113 ? -14.330 3.468 -9.335 1.00 89.25 113 SER A N 1
ATOM 832 C CA . SER A 1 113 ? -15.009 2.185 -9.547 1.00 89.25 113 SER A CA 1
ATOM 833 C C . SER A 1 113 ? -15.707 1.626 -8.300 1.00 89.25 113 SER A C 1
ATOM 835 O O . SER A 1 113 ? -16.535 0.721 -8.426 1.00 89.25 113 SER A O 1
ATOM 837 N N . GLY A 1 114 ? -15.425 2.172 -7.113 1.00 92.12 114 GLY A N 1
ATOM 838 C CA . GLY A 1 114 ? -16.013 1.758 -5.839 1.00 92.12 114 GLY A CA 1
ATOM 839 C C . GLY A 1 114 ? -14.999 1.715 -4.698 1.00 92.12 114 GLY A C 1
ATOM 840 O O . GLY A 1 114 ? -13.883 2.228 -4.815 1.00 92.12 114 GLY A O 1
ATOM 841 N N . SER A 1 115 ? -15.397 1.099 -3.586 1.00 93.62 115 SER A N 1
ATOM 842 C CA . SER A 1 115 ? -14.556 0.968 -2.396 1.00 93.62 115 SER A CA 1
ATOM 843 C C . SER A 1 115 ? -13.864 -0.391 -2.320 1.00 93.62 115 SER A C 1
ATOM 845 O O . SER A 1 115 ? -14.461 -1.426 -2.624 1.00 93.62 115 SER A O 1
ATOM 847 N N . THR A 1 116 ? -12.625 -0.399 -1.834 1.00 93.12 116 THR A N 1
ATOM 848 C CA . THR A 1 116 ? -11.914 -1.615 -1.410 1.00 93.12 116 THR A CA 1
ATOM 849 C C . THR A 1 116 ? -11.625 -1.566 0.083 1.00 93.12 116 THR A C 1
ATOM 851 O O . THR A 1 116 ? -11.426 -0.482 0.623 1.00 93.12 116 THR A O 1
ATOM 854 N N . TYR A 1 117 ? -11.543 -2.725 0.738 1.00 94.88 117 TYR A N 1
ATOM 855 C CA . TYR A 1 117 ? -11.359 -2.826 2.187 1.00 94.88 117 TYR A CA 1
ATOM 856 C C . TYR A 1 117 ? -10.119 -3.653 2.521 1.00 94.88 117 TYR A C 1
ATOM 858 O O . TYR A 1 117 ? -9.938 -4.744 1.976 1.00 94.88 117 TYR A O 1
ATOM 866 N N . ALA A 1 118 ? -9.301 -3.158 3.446 1.00 96.12 118 ALA A N 1
ATOM 867 C CA . ALA A 1 118 ? -8.160 -3.866 4.014 1.00 96.12 118 ALA A CA 1
ATOM 868 C C . ALA A 1 118 ? -8.267 -3.897 5.545 1.00 96.12 118 ALA A C 1
ATOM 870 O O . ALA A 1 118 ? -8.731 -2.935 6.155 1.00 96.12 118 ALA A O 1
ATOM 871 N N . LEU A 1 119 ? -7.859 -5.012 6.156 1.00 97.25 119 LEU A N 1
ATOM 872 C CA . LEU A 1 119 ? -7.907 -5.215 7.604 1.00 97.25 119 LEU A CA 1
ATOM 873 C C . LEU A 1 119 ? -6.492 -5.229 8.185 1.00 97.25 119 LEU A C 1
ATOM 875 O O . LEU A 1 119 ? -5.612 -5.926 7.677 1.00 97.25 119 LEU A O 1
ATOM 879 N N . TYR A 1 120 ? -6.316 -4.496 9.279 1.00 97.19 120 TYR A N 1
ATOM 880 C CA . TYR A 1 120 ? -5.063 -4.350 10.012 1.00 97.19 120 TYR A CA 1
ATOM 881 C C . TYR A 1 120 ? -5.281 -4.684 11.484 1.00 97.19 120 TYR A C 1
ATOM 883 O O . TYR A 1 120 ? -6.331 -4.386 12.050 1.00 97.19 120 TYR A O 1
ATOM 891 N N . SER A 1 121 ? -4.301 -5.320 12.106 1.00 96.00 121 SER A N 1
ATOM 892 C CA . SER A 1 121 ? -4.350 -5.751 13.506 1.00 96.00 121 SER A CA 1
ATOM 893 C C . SER A 1 121 ? -2.942 -5.719 14.095 1.00 96.00 121 SER A C 1
ATOM 895 O O . SER A 1 121 ? -1.992 -5.347 13.410 1.00 96.00 121 SER A O 1
ATOM 897 N N . ALA A 1 122 ? -2.773 -6.151 15.344 1.00 94.25 122 ALA A N 1
ATOM 898 C CA . ALA A 1 122 ? -1.450 -6.248 15.964 1.00 94.25 122 ALA A CA 1
ATOM 899 C C . ALA A 1 122 ? -0.443 -7.119 15.170 1.00 94.25 122 ALA A C 1
ATOM 901 O O . ALA A 1 122 ? 0.760 -6.931 15.308 1.00 94.25 122 ALA A O 1
ATOM 902 N N . GLU A 1 123 ? -0.922 -8.030 14.314 1.00 93.69 123 GLU A N 1
ATOM 903 C CA . GLU A 1 123 ? -0.095 -8.881 13.438 1.00 93.69 123 GLU A CA 1
ATOM 904 C C . GLU A 1 123 ? 0.311 -8.180 12.124 1.00 93.69 123 GLU A C 1
ATOM 906 O O . GLU A 1 123 ? 1.229 -8.618 11.433 1.00 93.69 123 GLU A O 1
ATOM 911 N N . ASN A 1 124 ? -0.391 -7.107 11.746 1.00 94.44 124 ASN A N 1
ATOM 912 C CA . ASN A 1 124 ? -0.146 -6.336 10.530 1.00 94.44 124 ASN A CA 1
ATOM 913 C C . ASN A 1 124 ? -0.432 -4.854 10.788 1.00 94.44 124 ASN A C 1
ATOM 915 O O . ASN A 1 124 ? -1.577 -4.404 10.688 1.00 94.44 124 ASN A O 1
ATOM 919 N N . THR A 1 125 ? 0.620 -4.118 11.129 1.00 96.19 125 THR A N 1
ATOM 920 C CA . THR A 1 125 ? 0.538 -2.741 11.625 1.00 96.19 125 THR A CA 1
ATOM 921 C C . THR A 1 125 ? 0.953 -1.685 10.604 1.00 96.19 125 THR A C 1
ATOM 923 O O . THR A 1 125 ? 0.867 -0.500 10.907 1.00 96.19 125 THR A O 1
ATOM 926 N N . ASP A 1 126 ? 1.396 -2.082 9.410 1.00 97.19 126 ASP A N 1
ATOM 927 C CA . ASP A 1 126 ? 1.801 -1.160 8.345 1.00 97.19 126 ASP A CA 1
ATOM 928 C C . ASP A 1 126 ? 0.638 -0.936 7.375 1.00 97.19 126 ASP A C 1
ATOM 930 O O . ASP A 1 126 ? 0.382 -1.741 6.475 1.00 97.19 126 ASP A O 1
ATOM 934 N N . ILE A 1 127 ? -0.105 0.151 7.584 1.00 96.81 127 ILE A N 1
ATOM 935 C CA . ILE A 1 127 ? -1.147 0.576 6.656 1.00 96.81 127 ILE A CA 1
ATOM 936 C C . ILE A 1 127 ? -0.481 1.213 5.442 1.00 96.81 127 ILE A C 1
ATOM 938 O O . ILE A 1 127 ? 0.145 2.269 5.534 1.00 96.81 127 ILE A O 1
ATOM 942 N N . VAL A 1 128 ? -0.711 0.602 4.284 1.00 94.44 128 VAL A N 1
ATOM 943 C CA . VAL A 1 128 ? -0.226 1.086 2.996 1.00 94.44 128 VAL A CA 1
ATOM 944 C C . VAL A 1 128 ? -1.364 1.767 2.247 1.00 94.44 128 VAL A C 1
ATOM 946 O O . VAL A 1 128 ? -2.393 1.160 1.953 1.00 94.44 128 VAL A O 1
ATOM 949 N N . THR A 1 129 ? -1.173 3.040 1.919 1.00 94.25 129 THR A N 1
ATOM 950 C CA . THR A 1 129 ? -2.089 3.837 1.096 1.00 94.25 129 THR A CA 1
ATOM 951 C C . THR A 1 129 ? -1.344 4.482 -0.065 1.00 94.25 129 THR A C 1
ATOM 953 O O . THR A 1 129 ? -0.118 4.529 -0.106 1.00 94.25 129 THR A O 1
ATOM 956 N N . TYR A 1 130 ? -2.095 4.996 -1.029 1.00 92.62 130 TYR A N 1
ATOM 957 C CA . TYR A 1 130 ? -1.567 5.662 -2.213 1.00 92.62 130 TYR A CA 1
ATOM 958 C C . TYR A 1 130 ? -2.030 7.117 -2.293 1.00 92.62 130 TYR A C 1
ATOM 960 O O . TYR A 1 130 ? -3.150 7.456 -1.903 1.00 92.62 130 TYR A O 1
ATOM 968 N N . ALA A 1 131 ? -1.178 7.981 -2.836 1.00 91.19 131 ALA A N 1
ATOM 969 C CA . ALA A 1 131 ? -1.501 9.374 -3.134 1.00 91.19 131 ALA A CA 1
ATOM 970 C C . ALA A 1 131 ? -0.896 9.788 -4.478 1.00 91.19 131 ALA A C 1
ATOM 972 O O . ALA A 1 131 ? 0.161 9.286 -4.859 1.00 91.19 131 ALA A O 1
ATOM 973 N N . GLU A 1 132 ? -1.534 10.710 -5.200 1.00 86.69 132 GLU A N 1
ATOM 974 C CA . GLU A 1 132 ? -0.982 11.216 -6.460 1.00 86.69 132 GLU A CA 1
ATOM 975 C C . GLU A 1 132 ? 0.322 11.982 -6.200 1.00 86.69 132 GLU A C 1
ATOM 977 O O . GLU A 1 132 ? 0.371 12.936 -5.416 1.00 86.69 132 GLU A O 1
ATOM 982 N N . LEU A 1 133 ? 1.401 11.572 -6.870 1.00 79.44 133 LEU A N 1
ATOM 983 C CA . LEU A 1 133 ? 2.594 12.399 -6.970 1.00 79.44 133 LEU A CA 1
ATOM 984 C C . LEU A 1 133 ? 2.247 13.577 -7.888 1.00 79.44 133 LEU A C 1
ATOM 986 O O . LEU A 1 133 ? 1.605 13.378 -8.907 1.00 79.44 133 LEU A O 1
ATOM 990 N N . LYS A 1 134 ? 2.685 14.802 -7.567 1.00 65.00 134 LYS A N 1
ATOM 991 C CA . LYS A 1 134 ? 2.331 16.045 -8.299 1.00 65.00 134 LYS A CA 1
ATOM 992 C C . LYS A 1 134 ? 2.504 15.989 -9.836 1.00 65.00 134 LYS A C 1
ATOM 994 O O . LYS A 1 134 ? 2.005 16.869 -10.536 1.00 65.00 134 LYS A O 1
ATOM 999 N N . GLU A 1 135 ? 3.196 14.981 -10.359 1.00 64.25 135 GLU A N 1
ATOM 1000 C CA . GLU A 1 135 ? 3.246 14.618 -11.771 1.00 64.25 135 GLU A CA 1
ATOM 1001 C C . GLU A 1 135 ? 2.127 13.623 -12.121 1.00 64.25 135 GLU A C 1
ATOM 1003 O O . GLU A 1 135 ? 2.132 12.463 -11.707 1.00 64.25 135 GLU A O 1
ATOM 1008 N N . LYS A 1 136 ? 1.158 14.096 -12.911 1.00 64.94 136 LYS A N 1
ATOM 1009 C CA . LYS A 1 136 ? -0.076 13.377 -13.250 1.00 64.94 136 LYS A CA 1
ATOM 1010 C C . LYS A 1 136 ? 0.208 11.988 -13.829 1.00 64.94 136 LYS A C 1
ATOM 1012 O O . LYS A 1 136 ? 0.657 11.875 -14.971 1.00 64.94 136 LYS A O 1
ATOM 1017 N N . GLY A 1 137 ? -0.104 10.943 -13.064 1.00 73.19 137 GLY A N 1
ATOM 1018 C CA . GLY A 1 137 ? -0.062 9.549 -13.520 1.00 73.19 137 GLY A CA 1
ATOM 1019 C C . GLY A 1 137 ? 0.857 8.606 -12.742 1.00 73.19 137 GLY A C 1
ATOM 1020 O O . GLY A 1 137 ? 0.904 7.426 -13.087 1.00 73.19 137 GLY A O 1
ATOM 1021 N N . VAL A 1 138 ? 1.557 9.079 -11.704 1.00 82.31 138 VAL A N 1
ATOM 1022 C CA . VAL A 1 138 ? 2.297 8.215 -10.769 1.00 82.31 138 VAL A CA 1
ATOM 1023 C C . VAL A 1 138 ? 1.696 8.339 -9.374 1.00 82.31 138 VAL A C 1
ATOM 1025 O O . VAL A 1 138 ? 1.526 9.442 -8.856 1.00 82.31 138 VAL A O 1
ATOM 1028 N N . LEU A 1 139 ? 1.388 7.201 -8.756 1.00 88.00 139 LEU A N 1
ATOM 1029 C CA . LEU A 1 139 ? 1.000 7.146 -7.352 1.00 88.00 139 LEU A CA 1
ATOM 1030 C C . LEU A 1 139 ? 2.235 6.887 -6.495 1.00 88.00 139 LEU A C 1
ATOM 1032 O O . LEU A 1 139 ? 3.092 6.081 -6.853 1.00 88.00 139 LEU A O 1
ATOM 1036 N N . THR A 1 140 ? 2.312 7.576 -5.366 1.00 89.06 140 THR A N 1
ATOM 1037 C CA . THR A 1 140 ? 3.310 7.323 -4.336 1.00 89.06 140 THR A CA 1
ATOM 1038 C C . THR A 1 140 ? 2.683 6.500 -3.224 1.00 89.06 140 THR A C 1
ATOM 1040 O O . THR A 1 140 ? 1.542 6.754 -2.828 1.00 89.06 140 THR A O 1
ATOM 1043 N N . GLU A 1 141 ? 3.436 5.529 -2.729 1.00 91.38 141 GLU A N 1
ATOM 1044 C CA . GLU A 1 141 ? 3.068 4.744 -1.561 1.00 91.38 141 GLU A CA 1
ATOM 1045 C C . GLU A 1 141 ? 3.282 5.568 -0.283 1.00 91.38 141 GLU A C 1
ATOM 1047 O O . GLU A 1 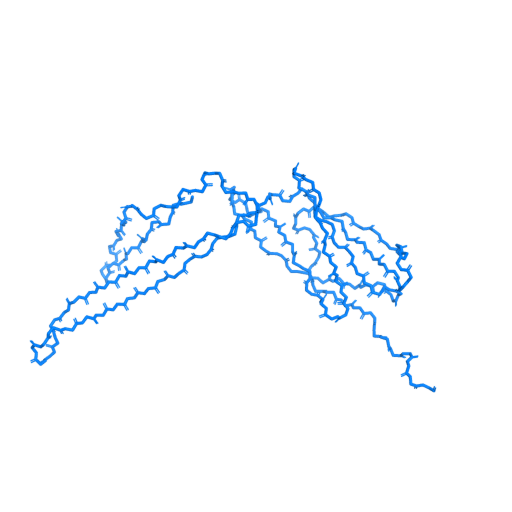141 ? 4.219 6.368 -0.172 1.00 91.38 141 GLU A O 1
ATOM 1052 N N . LYS A 1 142 ? 2.372 5.412 0.672 1.00 94.38 142 LYS A N 1
ATOM 1053 C CA . LYS A 1 142 ? 2.366 6.074 1.972 1.00 94.38 142 LYS A CA 1
ATOM 1054 C C . LYS A 1 142 ? 2.143 5.023 3.045 1.00 94.38 142 LYS A C 1
ATOM 1056 O O . LYS A 1 142 ? 1.185 4.261 2.957 1.00 94.38 142 LYS A O 1
ATOM 1061 N N . HIS A 1 143 ? 3.010 5.039 4.048 1.00 97.06 143 HIS A N 1
ATOM 1062 C CA . HIS A 1 143 ? 2.963 4.126 5.182 1.00 97.06 143 HIS A CA 1
ATOM 1063 C C . HIS A 1 143 ? 2.439 4.851 6.415 1.00 97.06 143 HIS A C 1
ATOM 1065 O O . HIS A 1 143 ? 2.863 5.976 6.703 1.00 97.06 143 HIS A O 1
ATOM 1071 N N . THR A 1 144 ? 1.562 4.173 7.143 1.00 98.12 144 THR A N 1
ATOM 1072 C CA . THR A 1 144 ? 1.086 4.562 8.466 1.00 98.12 144 THR A CA 1
ATOM 1073 C C . THR A 1 144 ? 1.298 3.392 9.411 1.00 98.12 144 THR A C 1
ATOM 1075 O O . THR A 1 144 ? 0.651 2.355 9.276 1.00 98.12 144 THR A O 1
ATOM 1078 N N . TYR A 1 145 ? 2.184 3.564 10.389 1.00 97.81 145 TYR A N 1
ATOM 1079 C CA . TYR A 1 145 ? 2.458 2.541 11.392 1.00 97.81 145 TYR A CA 1
ATOM 1080 C C . TYR A 1 145 ? 1.486 2.666 12.560 1.00 97.81 145 TYR A C 1
ATOM 1082 O O . TYR A 1 145 ? 1.414 3.702 13.228 1.00 97.81 145 TYR A O 1
ATOM 1090 N N . VAL A 1 146 ? 0.737 1.597 12.805 1.00 97.56 146 VAL A N 1
ATOM 1091 C CA . VAL A 1 146 ? -0.275 1.546 13.855 1.00 97.56 146 VAL A CA 1
ATOM 1092 C C . VAL A 1 146 ? 0.303 0.943 15.127 1.00 97.56 146 VAL A C 1
ATOM 1094 O O . VAL A 1 146 ? 0.882 -0.141 15.111 1.00 97.56 146 VAL A O 1
ATOM 1097 N N . THR A 1 147 ? 0.080 1.613 16.253 1.00 97.31 147 THR A N 1
ATOM 1098 C CA . THR A 1 147 ? 0.312 1.035 17.580 1.00 97.31 147 THR A CA 1
ATOM 1099 C C . THR A 1 147 ? -1.025 0.612 18.174 1.00 97.31 147 THR A C 1
ATOM 1101 O O . THR A 1 147 ? -1.873 1.459 18.451 1.00 97.31 147 THR A O 1
ATOM 1104 N N . PHE A 1 148 ? -1.212 -0.695 18.357 1.00 95.12 148 PHE A N 1
ATOM 1105 C CA . PHE A 1 148 ? -2.328 -1.257 19.120 1.00 95.12 148 PHE A CA 1
ATOM 1106 C C . PHE A 1 148 ? -1.934 -1.363 20.594 1.00 95.12 148 PHE A C 1
ATOM 1108 O O . PHE A 1 148 ? -0.761 -1.588 20.904 1.00 95.12 148 PHE A O 1
ATOM 1115 N N . ALA A 1 149 ? -2.898 -1.224 21.502 1.00 89.12 149 ALA A N 1
ATOM 1116 C CA . ALA A 1 149 ? -2.640 -1.477 22.912 1.00 89.12 149 ALA A CA 1
ATOM 1117 C C . ALA A 1 149 ? -2.240 -2.946 23.127 1.00 89.12 149 ALA A C 1
ATOM 1119 O O . ALA A 1 149 ? -2.835 -3.866 22.563 1.00 89.12 149 ALA A O 1
ATOM 1120 N N . SER A 1 150 ? -1.207 -3.167 23.940 1.00 69.44 150 SER A N 1
ATOM 1121 C CA . SER A 1 150 ? -0.776 -4.504 24.336 1.00 69.44 150 SER A CA 1
ATOM 1122 C C . SER A 1 150 ? -1.893 -5.178 25.132 1.00 69.44 150 SER A C 1
ATOM 1124 O O . SER A 1 150 ? -2.297 -4.667 26.176 1.00 69.44 150 SER A O 1
ATOM 1126 N N . ASN A 1 151 ? -2.346 -6.357 24.704 1.00 54.19 151 ASN A N 1
ATOM 1127 C CA . ASN A 1 151 ? -3.214 -7.203 25.524 1.00 54.19 151 ASN A CA 1
ATOM 1128 C C . ASN A 1 151 ? -2.397 -7.845 26.670 1.00 54.19 151 ASN A C 1
ATOM 1130 O O . ASN A 1 151 ? -2.197 -9.055 26.695 1.00 54.19 151 ASN A O 1
ATOM 1134 N N . GLU A 1 152 ? -1.902 -7.059 27.631 1.00 43.03 152 GLU A N 1
ATOM 1135 C CA . GLU A 1 152 ? -1.330 -7.571 28.890 1.00 43.03 152 GLU A CA 1
ATOM 1136 C C . GLU A 1 152 ? -2.440 -7.875 29.915 1.00 43.03 152 GLU A C 1
ATOM 1138 O O . GLU A 1 152 ? -2.423 -7.391 31.045 1.00 43.03 152 GLU A O 1
ATOM 1143 N N . ALA A 1 153 ? -3.442 -8.668 29.522 1.00 42.94 153 ALA A N 1
ATOM 1144 C CA . ALA A 1 153 ? -4.561 -9.036 30.396 1.00 42.94 153 ALA A CA 1
ATOM 1145 C C . ALA A 1 153 ? -4.839 -10.547 30.488 1.00 42.94 153 ALA A C 1
ATOM 1147 O O . ALA A 1 153 ? -5.881 -10.921 31.010 1.00 42.94 153 ALA A O 1
ATOM 1148 N N . ASP A 1 154 ? -3.910 -11.409 30.063 1.00 42.09 154 ASP A N 1
ATOM 1149 C CA . ASP A 1 154 ? -4.001 -12.865 30.265 1.00 42.09 154 ASP A CA 1
ATOM 1150 C C . ASP A 1 154 ? -2.694 -13.409 30.863 1.00 42.09 154 ASP A C 1
ATOM 1152 O O . ASP A 1 154 ? -1.892 -14.045 30.186 1.00 42.09 154 ASP A O 1
ATOM 1156 N N . ASN A 1 155 ? -2.440 -13.093 32.137 1.00 36.00 155 ASN A N 1
ATOM 1157 C CA . ASN A 1 155 ? -1.583 -13.866 33.051 1.00 36.00 155 ASN A CA 1
ATOM 1158 C C . ASN A 1 155 ? -1.771 -13.338 34.488 1.00 36.00 155 ASN A C 1
ATOM 1160 O O . ASN A 1 155 ? -0.901 -12.660 35.037 1.00 36.00 155 ASN A O 1
ATOM 1164 N N . ALA A 1 156 ? -2.926 -13.630 35.089 1.00 36.38 156 ALA A N 1
ATOM 1165 C CA . ALA A 1 156 ? -3.165 -13.493 36.527 1.00 36.38 156 ALA A CA 1
ATOM 1166 C C . ALA A 1 156 ? -3.876 -14.740 37.059 1.00 36.38 156 ALA A C 1
ATOM 1168 O O . ALA A 1 156 ? -4.828 -15.200 36.390 1.00 36.38 156 ALA A O 1
#